Protein AF-A0A3S4VKI9-F1 (afdb_monomer_lite)

Structure (mmCIF, N/CA/C/O backbone):
data_AF-A0A3S4VKI9-F1
#
_entry.id   AF-A0A3S4VKI9-F1
#
loop_
_atom_site.group_PDB
_atom_site.id
_atom_site.type_symbol
_atom_site.label_atom_id
_atom_site.label_alt_id
_atom_site.label_comp_id
_atom_site.label_asym_id
_atom_site.label_entity_id
_atom_site.label_seq_id
_atom_site.pdbx_PDB_ins_code
_atom_site.Cartn_x
_atom_site.Cartn_y
_atom_site.Cartn_z
_atom_site.occupancy
_atom_site.B_iso_or_equiv
_atom_site.auth_seq_id
_atom_site.auth_comp_id
_atom_site.auth_asym_id
_atom_site.auth_atom_id
_atom_site.pdbx_PDB_model_num
ATOM 1 N N . MET A 1 1 ? -3.705 -8.481 -3.158 1.00 83.69 1 MET A N 1
ATOM 2 C CA . MET A 1 1 ? -4.718 -7.594 -2.543 1.00 83.69 1 MET A CA 1
ATOM 3 C C . MET A 1 1 ? -4.044 -6.292 -2.136 1.00 83.69 1 MET A C 1
ATOM 5 O O . MET A 1 1 ? -2.956 -6.362 -1.573 1.00 83.69 1 MET A O 1
ATOM 9 N N . CYS A 1 2 ? -4.629 -5.131 -2.437 1.00 90.25 2 CYS A N 1
ATOM 10 C CA . CYS A 1 2 ? -4.062 -3.838 -2.043 1.00 90.25 2 CYS A CA 1
ATOM 11 C C . CYS A 1 2 ? -4.155 -3.632 -0.509 1.00 90.25 2 CYS A C 1
ATOM 13 O O . CYS A 1 2 ? -5.257 -3.707 0.034 1.00 90.25 2 CYS A O 1
ATOM 15 N N . PRO A 1 3 ? -3.052 -3.343 0.217 1.00 89.25 3 PRO A N 1
ATOM 16 C CA . PRO A 1 3 ? -3.091 -3.131 1.670 1.00 89.25 3 PRO A CA 1
ATOM 17 C C . PRO A 1 3 ? -3.908 -1.907 2.097 1.00 89.25 3 PRO A C 1
ATOM 19 O O . PRO A 1 3 ? -4.495 -1.900 3.177 1.00 89.25 3 PRO A O 1
ATOM 22 N N . LEU A 1 4 ? -3.939 -0.869 1.257 1.00 91.06 4 LEU A N 1
ATOM 23 C CA . LEU A 1 4 ? -4.664 0.376 1.527 1.00 91.06 4 LEU A CA 1
ATOM 24 C C . LEU A 1 4 ? -6.146 0.288 1.150 1.00 91.06 4 LEU A C 1
ATOM 26 O O . LEU A 1 4 ? -6.963 1.032 1.683 1.00 91.06 4 LEU A O 1
ATOM 30 N N . ARG A 1 5 ? -6.494 -0.621 0.234 1.00 87.75 5 ARG A N 1
ATOM 31 C CA . ARG A 1 5 ? -7.852 -0.816 -0.279 1.00 87.75 5 ARG A CA 1
ATOM 32 C C . ARG A 1 5 ? -8.210 -2.305 -0.253 1.00 87.75 5 ARG A C 1
ATOM 34 O O . ARG A 1 5 ? -8.080 -2.986 -1.271 1.00 87.75 5 ARG A O 1
ATOM 41 N N . PRO A 1 6 ? -8.614 -2.843 0.912 1.00 85.00 6 PRO A N 1
ATOM 42 C CA . PRO A 1 6 ? -9.037 -4.234 1.017 1.00 85.00 6 PRO A CA 1
ATOM 43 C C . PRO A 1 6 ? -10.225 -4.501 0.086 1.00 85.00 6 PRO A C 1
ATOM 45 O O . PRO A 1 6 ? -11.217 -3.783 0.141 1.00 85.00 6 PRO A O 1
ATOM 48 N N . GLY A 1 7 ? -10.120 -5.523 -0.762 1.00 86.12 7 GLY A N 1
ATOM 49 C CA . GLY A 1 7 ? -11.121 -5.848 -1.786 1.00 86.12 7 GLY A CA 1
ATOM 50 C C . GLY A 1 7 ? -10.665 -5.502 -3.202 1.00 86.12 7 GLY A C 1
ATOM 51 O O . GLY A 1 7 ? -11.057 -6.183 -4.143 1.00 86.12 7 GLY A O 1
ATOM 52 N N . ASP A 1 8 ? -9.773 -4.519 -3.353 1.00 89.56 8 ASP A N 1
ATOM 53 C CA . ASP A 1 8 ? -9.217 -4.157 -4.653 1.00 89.56 8 ASP A CA 1
ATOM 54 C C . ASP A 1 8 ? -7.973 -5.005 -4.998 1.00 89.56 8 ASP A C 1
ATOM 56 O O . ASP A 1 8 ? -7.055 -5.166 -4.167 1.00 89.56 8 ASP A O 1
ATOM 60 N N . PRO A 1 9 ? -7.881 -5.525 -6.238 1.00 88.25 9 PRO A N 1
ATOM 61 C CA . PRO A 1 9 ? -6.655 -6.134 -6.731 1.00 88.25 9 PRO A CA 1
ATOM 62 C C . PRO A 1 9 ? -5.516 -5.105 -6.775 1.00 88.25 9 PRO A C 1
ATOM 64 O O . PRO A 1 9 ? -5.722 -3.892 -6.801 1.00 88.25 9 PRO A O 1
ATOM 67 N N . CYS A 1 10 ? -4.277 -5.596 -6.751 1.00 88.56 10 CYS A N 1
ATOM 68 C CA . CYS A 1 10 ? -3.122 -4.717 -6.900 1.00 88.56 10 CYS A CA 1
ATOM 69 C C . CYS A 1 10 ? -3.050 -4.213 -8.347 1.00 88.56 10 CYS A C 1
ATOM 71 O O . CYS A 1 10 ? -3.109 -5.024 -9.266 1.00 88.56 10 CYS A O 1
ATOM 73 N N . GLY A 1 11 ? -2.890 -2.901 -8.536 1.00 87.69 11 GLY A N 1
ATOM 74 C CA . GLY A 1 11 ? -2.666 -2.288 -9.851 1.00 87.69 11 GLY A CA 1
ATOM 75 C C . GLY A 1 11 ? -1.198 -1.973 -10.160 1.00 87.69 11 GLY A C 1
ATOM 76 O O . GLY A 1 11 ? -0.916 -1.351 -11.179 1.00 87.69 11 GLY A O 1
ATOM 77 N N . LEU A 1 12 ? -0.258 -2.335 -9.279 1.00 91.50 12 LEU A N 1
ATOM 78 C CA . LEU A 1 12 ? 1.162 -2.052 -9.486 1.00 91.50 12 LEU A CA 1
ATOM 79 C C . LEU A 1 12 ? 1.719 -2.960 -10.592 1.00 91.50 12 LEU A C 1
ATOM 81 O O . LEU A 1 12 ? 1.877 -4.157 -10.382 1.00 91.50 12 LEU A O 1
ATOM 85 N N . CYS A 1 13 ? 2.020 -2.379 -11.753 1.00 87.50 13 CYS A N 1
ATOM 86 C CA . CYS A 1 13 ? 2.544 -3.086 -12.922 1.00 87.50 13 CYS A CA 1
ATOM 87 C C . CYS A 1 13 ? 3.832 -2.413 -13.417 1.00 87.50 13 CYS A C 1
ATOM 89 O O . CYS A 1 13 ? 3.859 -1.791 -14.477 1.00 87.50 13 CYS A O 1
ATOM 91 N N . VAL A 1 14 ? 4.896 -2.503 -12.618 1.00 89.38 14 VAL A N 1
ATOM 92 C CA . VAL A 1 14 ? 6.236 -2.029 -13.000 1.00 89.38 14 VAL A CA 1
ATOM 93 C C . VAL A 1 14 ? 7.220 -3.203 -13.020 1.00 89.38 14 VAL A C 1
ATOM 95 O O . VAL A 1 14 ? 7.072 -4.117 -12.203 1.00 89.38 14 VAL A O 1
ATOM 98 N N . PRO A 1 15 ? 8.212 -3.221 -13.933 1.00 94.19 15 PRO A N 1
ATOM 99 C CA . PRO A 1 15 ? 9.215 -4.281 -13.974 1.00 94.19 15 PRO A CA 1
ATOM 100 C C . PRO A 1 15 ? 9.919 -4.457 -12.625 1.00 94.19 15 PRO A C 1
ATOM 102 O O . PRO A 1 15 ? 10.345 -3.480 -12.013 1.00 94.19 15 PRO A O 1
ATOM 105 N N . GLY A 1 16 ? 10.038 -5.706 -12.171 1.00 90.69 16 GLY A N 1
ATOM 106 C CA . GLY A 1 16 ? 10.684 -6.043 -10.899 1.00 90.69 16 GLY A CA 1
ATOM 107 C C . GLY A 1 16 ? 9.818 -5.856 -9.648 1.00 90.69 16 GLY A C 1
ATOM 108 O O . GLY A 1 16 ? 10.317 -6.105 -8.558 1.00 90.69 16 GLY A O 1
ATOM 109 N N . ALA A 1 17 ? 8.547 -5.453 -9.768 1.00 92.56 17 ALA A N 1
ATOM 110 C CA . ALA A 1 17 ? 7.628 -5.460 -8.632 1.00 92.56 17 ALA A CA 1
ATOM 111 C C . ALA A 1 17 ? 7.156 -6.884 -8.310 1.00 92.56 17 ALA A C 1
ATOM 113 O O . ALA A 1 17 ? 6.574 -7.561 -9.158 1.00 92.56 17 ALA A O 1
ATOM 114 N N . ASP A 1 18 ? 7.350 -7.307 -7.067 1.00 90.69 18 ASP A N 1
ATOM 115 C CA . ASP A 1 18 ? 6.906 -8.596 -6.537 1.00 90.69 18 ASP A CA 1
ATOM 116 C C . ASP A 1 18 ? 5.768 -8.449 -5.512 1.00 90.69 18 ASP A C 1
ATOM 118 O O . ASP A 1 18 ? 5.116 -9.429 -5.144 1.00 90.69 18 ASP A O 1
ATOM 122 N N . GLY A 1 19 ? 5.437 -7.222 -5.096 1.00 88.25 19 GLY A N 1
ATOM 123 C CA . GLY A 1 19 ? 4.274 -6.999 -4.255 1.00 88.25 19 GLY A CA 1
ATOM 124 C C . GLY A 1 19 ? 3.945 -5.548 -3.903 1.00 88.25 19 GLY A C 1
ATOM 125 O O . GLY A 1 19 ? 4.519 -4.587 -4.412 1.00 88.25 19 GLY A O 1
ATOM 126 N N . PRO A 1 20 ? 2.981 -5.357 -2.984 1.00 88.62 20 PRO A N 1
ATOM 127 C CA . PRO A 1 20 ? 2.530 -4.030 -2.576 1.00 88.62 20 PRO A CA 1
ATOM 128 C C . PRO A 1 20 ? 3.599 -3.172 -1.900 1.00 88.62 20 PRO A C 1
ATOM 130 O O . PRO A 1 20 ? 3.452 -1.957 -1.868 1.00 88.62 20 PRO A O 1
ATOM 133 N N . HIS A 1 21 ? 4.657 -3.774 -1.358 1.00 87.25 21 HIS A N 1
ATOM 134 C CA . HIS A 1 21 ? 5.754 -3.040 -0.731 1.00 87.25 21 HIS A CA 1
ATOM 135 C C . HIS A 1 21 ? 6.601 -2.265 -1.757 1.00 87.25 21 HIS A C 1
ATOM 137 O O . HIS A 1 21 ? 7.215 -1.267 -1.392 1.00 87.25 21 HIS A O 1
ATOM 143 N N . ASN A 1 22 ? 6.577 -2.647 -3.044 1.00 91.81 22 ASN A N 1
ATOM 144 C CA . ASN A 1 22 ? 7.185 -1.850 -4.114 1.00 91.81 22 ASN A CA 1
ATOM 145 C C . ASN A 1 22 ? 6.304 -0.649 -4.523 1.00 91.81 22 ASN A C 1
ATOM 147 O O . ASN A 1 22 ? 6.749 0.202 -5.289 1.00 91.81 22 ASN A O 1
ATOM 151 N N . CYS A 1 23 ? 5.051 -0.557 -4.051 1.00 93.19 23 CYS A N 1
ATOM 152 C CA . CYS A 1 23 ? 4.174 0.575 -4.351 1.00 93.19 23 CYS A CA 1
ATOM 153 C C . CYS A 1 23 ? 4.605 1.801 -3.526 1.00 93.19 23 CYS A C 1
ATOM 155 O O . CYS A 1 23 ? 4.529 1.749 -2.293 1.00 93.19 23 CYS A O 1
ATOM 157 N N . PRO A 1 24 ? 4.967 2.936 -4.161 1.00 92.00 24 PRO A N 1
ATOM 158 C CA . PRO A 1 24 ? 5.412 4.126 -3.437 1.00 92.00 24 PRO A CA 1
ATOM 159 C C . PRO A 1 24 ? 4.379 4.632 -2.428 1.00 92.00 24 PRO A C 1
ATOM 161 O O . PRO A 1 24 ? 4.737 5.033 -1.328 1.00 92.00 24 PRO A O 1
ATOM 164 N N . THR A 1 25 ? 3.089 4.561 -2.765 1.00 92.94 25 THR A N 1
ATOM 165 C CA . THR A 1 25 ? 2.005 4.999 -1.876 1.00 92.94 25 THR A CA 1
ATOM 166 C C . THR A 1 25 ? 1.882 4.118 -0.638 1.00 92.94 25 THR A C 1
ATOM 168 O O . THR A 1 25 ? 1.721 4.636 0.461 1.00 92.94 25 THR A O 1
ATOM 171 N N . VAL A 1 26 ? 1.975 2.792 -0.797 1.00 94.19 26 VAL A N 1
ATOM 172 C CA . VAL A 1 26 ? 1.958 1.864 0.346 1.00 94.19 26 VAL A CA 1
ATOM 173 C C . VAL A 1 26 ? 3.138 2.160 1.262 1.00 94.19 26 VAL A C 1
ATOM 175 O O . VAL A 1 26 ? 2.952 2.256 2.470 1.00 94.19 26 VAL A O 1
ATOM 178 N N . ARG A 1 27 ? 4.327 2.359 0.686 1.00 93.12 27 ARG A N 1
ATOM 179 C CA . ARG A 1 27 ? 5.533 2.709 1.434 1.00 93.12 27 ARG A CA 1
ATOM 180 C C . ARG A 1 27 ? 5.352 4.000 2.239 1.00 93.12 27 ARG A C 1
ATOM 182 O O . ARG A 1 27 ? 5.532 3.966 3.446 1.00 93.12 27 ARG A O 1
ATOM 189 N N . LEU A 1 28 ? 4.916 5.092 1.605 1.00 94.44 28 LEU A N 1
ATOM 190 C CA . LEU A 1 28 ? 4.728 6.390 2.272 1.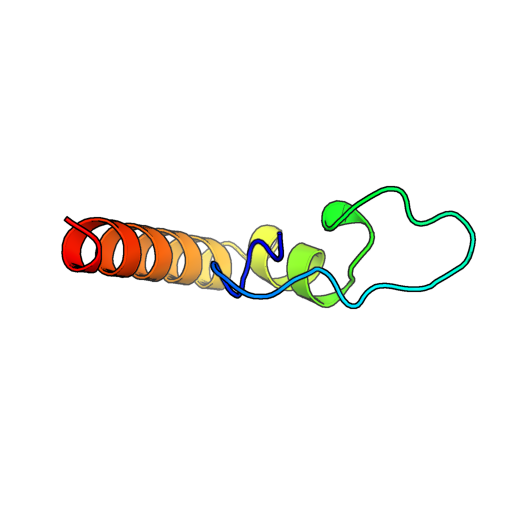00 94.44 28 LEU A CA 1
ATOM 191 C C . LEU A 1 28 ? 3.741 6.319 3.444 1.00 94.44 28 LEU A C 1
ATOM 193 O O . LEU A 1 28 ? 4.011 6.861 4.507 1.00 94.44 28 LEU A O 1
ATOM 197 N N . VAL A 1 29 ? 2.618 5.619 3.270 1.00 95.25 29 VAL A N 1
ATOM 198 C CA . VAL A 1 29 ? 1.612 5.472 4.335 1.00 95.25 29 VAL A CA 1
ATOM 199 C C . VAL A 1 29 ? 2.130 4.627 5.499 1.00 95.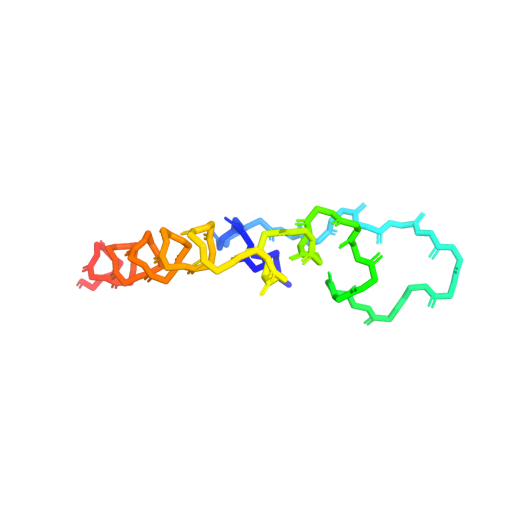25 29 VAL A C 1
ATOM 201 O O . VAL A 1 29 ? 1.739 4.858 6.637 1.00 95.25 29 VAL A O 1
ATOM 204 N N . LEU A 1 30 ? 2.963 3.620 5.228 1.00 91.62 30 LEU A N 1
ATOM 205 C CA . LEU A 1 30 ? 3.480 2.725 6.265 1.00 91.62 30 LEU A CA 1
ATOM 206 C C . LEU A 1 30 ? 4.757 3.242 6.942 1.00 91.62 30 LEU A C 1
ATOM 208 O O . LEU A 1 30 ? 5.042 2.807 8.055 1.00 91.62 30 LEU A O 1
ATOM 212 N N . GLU A 1 31 ? 5.526 4.114 6.290 1.00 94.75 31 GLU A N 1
ATOM 213 C CA . GLU A 1 31 ? 6.718 4.753 6.863 1.00 94.75 31 GLU A CA 1
ATOM 214 C C . GLU A 1 31 ? 6.364 5.965 7.735 1.00 94.75 31 GLU A C 1
ATOM 216 O O . GLU A 1 31 ? 7.052 6.219 8.722 1.00 94.75 31 GLU A O 1
ATOM 221 N N . ASP A 1 32 ? 5.290 6.689 7.409 1.00 96.50 32 ASP A N 1
ATOM 222 C CA . ASP A 1 32 ? 4.818 7.811 8.217 1.00 96.50 32 ASP A CA 1
ATOM 223 C C . ASP A 1 32 ? 4.031 7.314 9.456 1.00 96.50 32 ASP A C 1
ATOM 225 O O . ASP A 1 32 ? 3.041 6.590 9.302 1.00 96.50 32 ASP A O 1
ATOM 229 N N . PRO A 1 33 ? 4.444 7.659 10.694 1.00 97.00 33 PRO A N 1
ATOM 230 C CA . PRO A 1 33 ? 3.821 7.131 11.909 1.00 97.00 33 PRO A CA 1
ATOM 231 C C . PRO A 1 33 ? 2.342 7.496 12.069 1.00 97.00 33 PRO A C 1
ATOM 233 O O . PRO A 1 33 ? 1.549 6.642 12.473 1.00 97.00 33 PRO A O 1
ATOM 236 N N . GLU A 1 34 ? 1.972 8.734 11.739 1.00 97.25 34 GLU A N 1
ATOM 237 C CA . GLU A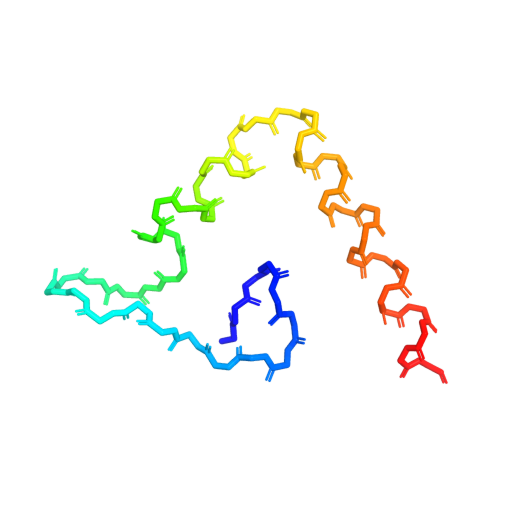 1 34 ? 0.604 9.242 11.874 1.00 97.25 34 GLU A CA 1
ATOM 238 C C . GLU A 1 34 ? -0.310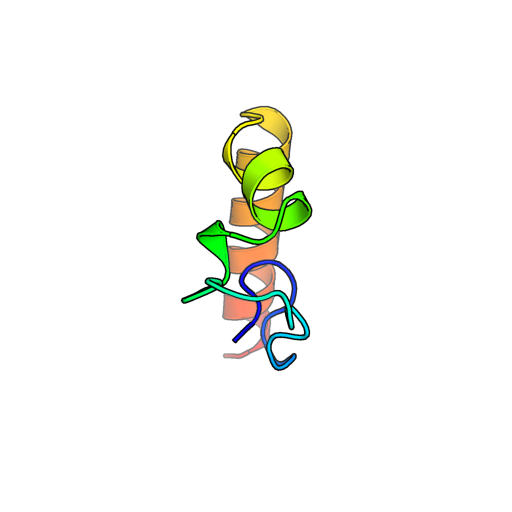 8.546 10.861 1.00 97.25 34 GLU A C 1
ATOM 240 O O . GLU A 1 34 ? -1.340 7.959 11.208 1.00 97.25 34 GLU A O 1
ATOM 245 N N . MET A 1 35 ? 0.124 8.501 9.603 1.00 96.06 35 MET A N 1
ATOM 246 C CA . MET A 1 35 ? -0.598 7.830 8.527 1.00 96.06 35 MET A CA 1
ATOM 247 C C . MET A 1 35 ? -0.727 6.327 8.785 1.00 96.06 35 MET A C 1
ATOM 249 O O . MET A 1 35 ? -1.770 5.733 8.485 1.00 96.06 35 MET A O 1
ATOM 253 N N . ARG A 1 36 ? 0.296 5.699 9.375 1.00 95.44 36 ARG A N 1
ATOM 254 C CA . ARG A 1 36 ? 0.266 4.283 9.746 1.00 95.44 36 ARG A CA 1
ATOM 255 C C . ARG A 1 36 ? -0.760 4.009 10.840 1.00 95.44 36 ARG A C 1
ATOM 257 O O . ARG A 1 36 ? -1.475 3.009 10.747 1.00 95.44 36 ARG A O 1
ATOM 264 N N . GLU A 1 37 ? -0.856 4.869 11.850 1.00 97.25 37 GLU A N 1
ATOM 265 C CA . GLU A 1 37 ? -1.873 4.762 12.901 1.00 97.25 37 GLU A CA 1
ATOM 266 C C . GLU A 1 37 ? -3.284 4.896 12.316 1.00 97.25 37 GLU A C 1
ATOM 268 O O . GLU A 1 37 ? -4.136 4.026 12.526 1.00 97.25 37 GLU A O 1
ATOM 273 N N . MET A 1 38 ? -3.501 5.909 11.472 1.00 95.69 38 MET A N 1
ATOM 274 C CA . MET A 1 38 ? -4.767 6.104 10.763 1.00 95.69 38 MET A CA 1
ATOM 275 C C . MET A 1 38 ? -5.133 4.901 9.881 1.00 95.69 38 MET A C 1
ATOM 277 O O . MET A 1 38 ? -6.298 4.498 9.820 1.00 95.69 38 MET A O 1
ATOM 281 N N . TRP A 1 39 ? -4.160 4.304 9.187 1.00 94.94 39 TRP A N 1
ATOM 282 C CA . TRP A 1 39 ? -4.380 3.106 8.374 1.00 94.94 39 TRP A CA 1
ATOM 283 C C . TRP A 1 39 ? -4.787 1.900 9.227 1.00 94.94 39 TRP A C 1
ATOM 285 O O . TRP A 1 39 ? -5.711 1.172 8.853 1.00 94.94 39 TRP A O 1
ATOM 295 N N . LEU A 1 40 ? -4.142 1.693 10.379 1.00 94.56 40 LEU A N 1
ATOM 296 C CA . LEU A 1 40 ? -4.492 0.616 11.306 1.00 94.56 40 LEU A CA 1
ATOM 297 C C . LEU A 1 40 ? -5.908 0.785 11.870 1.00 94.56 40 LEU A C 1
ATOM 299 O O . LEU A 1 40 ? -6.652 -0.199 11.906 1.00 94.56 40 LEU A O 1
ATOM 303 N N . ALA A 1 41 ? -6.297 2.011 12.235 1.00 94.94 41 ALA A N 1
ATOM 304 C CA . ALA A 1 41 ? -7.659 2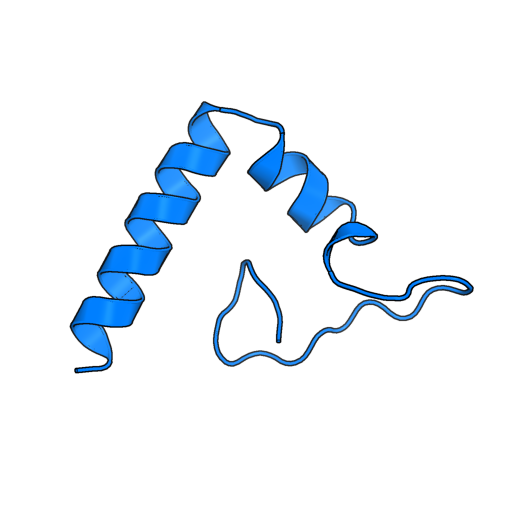.331 12.663 1.00 94.94 41 ALA A CA 1
ATOM 305 C C . ALA A 1 41 ? -8.678 2.013 11.554 1.00 94.94 41 ALA A C 1
ATOM 307 O O . ALA A 1 41 ? -9.568 1.189 11.747 1.00 94.94 41 ALA A O 1
ATOM 308 N N . LYS A 1 42 ? -8.470 2.525 10.334 1.00 92.50 42 LYS A N 1
ATOM 309 C CA . LYS A 1 42 ? -9.356 2.234 9.189 1.00 92.50 42 LYS A CA 1
ATOM 310 C C . LYS A 1 42 ? -9.473 0.745 8.885 1.00 92.50 42 LYS A C 1
ATOM 312 O O . LYS A 1 42 ? -10.541 0.245 8.525 1.00 92.50 42 LYS A O 1
ATOM 317 N N . LYS A 1 43 ? -8.369 0.010 9.008 1.00 91.44 43 LYS A N 1
ATOM 318 C CA . LYS A 1 43 ? -8.341 -1.435 8.779 1.00 91.44 43 LYS A CA 1
ATOM 319 C C . LYS A 1 43 ? -9.161 -2.192 9.828 1.00 91.44 43 LYS A C 1
ATOM 321 O O . LYS A 1 43 ? -9.830 -3.163 9.467 1.00 91.44 43 LYS A O 1
ATOM 326 N N . SER A 1 44 ? -9.116 -1.782 11.097 1.00 91.69 44 SER A N 1
ATOM 327 C CA . SER A 1 44 ? -9.910 -2.410 12.160 1.00 91.69 44 SER A CA 1
ATOM 328 C C . SER A 1 44 ? -11.404 -2.130 11.978 1.00 91.69 44 SER A C 1
ATOM 330 O O . SER A 1 44 ? -12.194 -3.073 12.034 1.00 91.69 44 SER A O 1
ATOM 332 N N . GLU A 1 45 ? -11.776 -0.895 11.631 1.00 91.56 45 GLU A N 1
ATOM 333 C CA . GLU A 1 45 ? -13.156 -0.497 11.320 1.00 91.56 45 GLU A CA 1
ATOM 334 C C . GLU A 1 45 ? -13.735 -1.332 10.171 1.00 91.56 45 GLU A C 1
ATOM 336 O O . GLU A 1 45 ? -14.812 -1.916 10.291 1.00 91.56 45 GLU A O 1
ATOM 341 N N . LYS A 1 46 ? -12.990 -1.464 9.064 1.00 87.44 46 LYS A N 1
ATOM 342 C CA . LYS A 1 46 ? -13.411 -2.279 7.912 1.00 87.44 46 LYS A CA 1
ATOM 343 C C . LYS A 1 46 ? -13.561 -3.757 8.265 1.00 87.44 46 LYS A C 1
ATOM 345 O O . LYS A 1 46 ? -14.485 -4.398 7.777 1.00 87.44 46 LYS A O 1
ATOM 350 N N . ARG A 1 47 ? -12.674 -4.302 9.105 1.00 86.50 47 ARG A N 1
ATOM 351 C CA . ARG A 1 47 ? -12.776 -5.693 9.573 1.00 86.50 47 ARG A CA 1
ATOM 352 C C . ARG A 1 47 ? -13.997 -5.899 10.468 1.00 86.50 47 ARG A C 1
ATOM 354 O O . ARG A 1 47 ? -14.623 -6.947 10.366 1.00 86.50 47 ARG A O 1
ATOM 361 N N . ALA A 1 48 ? -14.321 -4.931 11.325 1.00 88.38 48 ALA A N 1
ATOM 362 C CA . ALA A 1 48 ? -15.508 -4.983 12.171 1.00 88.38 48 ALA A CA 1
ATOM 363 C C . ALA A 1 48 ? -16.799 -4.908 11.341 1.00 88.38 48 ALA A C 1
ATOM 365 O O . ALA A 1 48 ? -17.720 -5.665 11.604 1.00 88.38 48 ALA 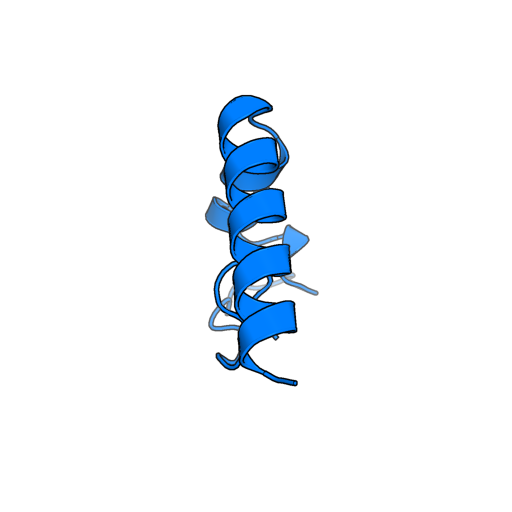A O 1
ATOM 366 N N . ALA A 1 49 ? -16.833 -4.061 10.307 1.00 85.31 49 ALA A N 1
ATOM 367 C CA . ALA A 1 49 ? -17.984 -3.914 9.413 1.00 85.31 49 ALA A CA 1
ATOM 368 C C . ALA A 1 49 ? -18.211 -5.109 8.466 1.00 85.31 49 ALA A C 1
ATOM 370 O O . ALA A 1 49 ? -19.293 -5.253 7.909 1.00 85.31 49 ALA A O 1
ATOM 371 N N . ALA A 1 50 ? -17.187 -5.935 8.240 1.00 79.81 50 ALA A N 1
ATOM 372 C CA . ALA A 1 50 ? -17.270 -7.133 7.404 1.00 79.81 50 ALA A CA 1
ATOM 373 C C . ALA A 1 50 ? -17.697 -8.398 8.179 1.00 79.81 50 ALA A C 1
ATOM 375 O O . ALA A 1 50 ? -17.717 -9.481 7.591 1.00 79.81 50 ALA A O 1
ATOM 376 N N . LYS A 1 51 ? -17.972 -8.277 9.484 1.00 62.00 51 LYS A N 1
ATOM 377 C CA . LYS A 1 51 ? -18.448 -9.351 10.363 1.00 62.00 51 LYS A CA 1
ATOM 378 C C . LYS A 1 51 ? -19.941 -9.185 10.624 1.00 62.00 51 LYS A C 1
ATOM 380 O O . LYS A 1 51 ? -20.617 -10.232 10.694 1.00 62.00 51 LYS A O 1
#

Organism: NCBI:txid1750

Sequence (51 aa):
MCPLRPGDPCGLCVPGADGPHNCPTVRLVLEDPEMREMWLAKKSEKRAAAK

Secondary structure (DSSP, 8-state):
--SSSTTSPP----TT--SGGG-HHHHHHHHSHHHHHHHHHHHHHHHHHT-

pLDDT: mean 90.54, std 5.54, range [62.0, 97.25]

InterPro domains:
  IPR046658 Protein of unknown function DUF6767 [PF20555] (1-50)

Radius of gyration: 12.04 Å; chains: 1; bounding box: 29×19×27 Å

Foldseek 3Di:
DALQDPPDDDPDDDPPDPDNCPPPVSVVQCVDPVSVVVSVVVVVVVVVVVD